Protein AF-A0A3D5FLV0-F1 (afdb_monomer_lite)

Secondary structure (DSSP, 8-state):
--HHHHHHHHHHTS-HHHHHHHHHHHHHHT--HHHHHHHHHHHH--HHHHHHHHHHHHHHHHHHHHTS---

Structure (mmCIF, N/CA/C/O backbone):
data_AF-A0A3D5FLV0-F1
#
_entry.id   AF-A0A3D5FLV0-F1
#
loop_
_atom_site.group_PDB
_atom_site.id
_atom_site.type_symbol
_atom_site.label_atom_id
_atom_site.label_alt_id
_atom_site.label_comp_id
_atom_site.label_asym_id
_atom_site.label_entity_id
_atom_site.label_seq_id
_atom_site.pdbx_PDB_ins_code
_atom_site.Cartn_x
_atom_site.Cartn_y
_atom_site.Cartn_z
_atom_site.occupancy
_atom_site.B_iso_or_equiv
_atom_site.auth_seq_id
_atom_site.auth_comp_id
_atom_site.auth_asym_id
_atom_site.auth_atom_id
_atom_site.pdbx_PDB_model_num
ATOM 1 N N . MET A 1 1 ? -16.760 -10.409 -9.777 1.00 62.00 1 MET A N 1
ATOM 2 C CA . MET A 1 1 ? -16.347 -9.648 -8.585 1.00 62.00 1 MET A CA 1
ATOM 3 C C . MET A 1 1 ? -15.764 -8.338 -9.071 1.00 62.00 1 MET A C 1
ATOM 5 O O . MET A 1 1 ? -14.942 -8.387 -9.983 1.00 62.00 1 MET A O 1
ATOM 9 N N . LYS A 1 2 ? -16.253 -7.194 -8.593 1.00 78.12 2 LYS A N 1
ATOM 10 C CA . LYS A 1 2 ? -15.719 -5.884 -8.983 1.00 78.12 2 LYS A CA 1
ATOM 11 C C . LYS A 1 2 ? -14.498 -5.556 -8.121 1.00 78.12 2 LYS A C 1
ATOM 13 O O . LYS A 1 2 ? -14.364 -6.073 -7.015 1.00 78.12 2 LYS A O 1
ATOM 18 N N . LEU A 1 3 ? -13.606 -4.704 -8.627 1.00 74.44 3 LEU A N 1
ATOM 19 C CA . LEU A 1 3 ? -12.417 -4.260 -7.886 1.00 74.44 3 LEU A CA 1
ATOM 20 C C . LEU A 1 3 ? -12.802 -3.559 -6.573 1.00 74.44 3 LEU A C 1
ATOM 22 O O . LEU A 1 3 ? -12.113 -3.688 -5.568 1.00 74.44 3 LEU A O 1
ATOM 26 N N . THR A 1 4 ? -13.944 -2.877 -6.579 1.00 76.25 4 THR A N 1
ATOM 27 C CA . THR A 1 4 ? -14.561 -2.240 -5.417 1.00 76.25 4 THR A CA 1
ATOM 28 C C . THR A 1 4 ? -14.978 -3.224 -4.325 1.00 76.25 4 THR A C 1
ATOM 30 O O . THR A 1 4 ? -14.794 -2.907 -3.154 1.00 76.25 4 THR A O 1
ATOM 33 N N . ASP A 1 5 ? -15.450 -4.423 -4.680 1.00 81.50 5 ASP A N 1
ATOM 34 C CA . ASP A 1 5 ? -15.817 -5.456 -3.698 1.00 81.50 5 ASP A CA 1
ATOM 35 C C . ASP A 1 5 ? -14.553 -5.978 -2.980 1.00 81.50 5 ASP A C 1
ATOM 37 O O . ASP A 1 5 ? -14.478 -6.008 -1.757 1.00 81.50 5 ASP A O 1
ATOM 41 N N . LEU A 1 6 ? -13.498 -6.274 -3.750 1.00 78.94 6 LEU A N 1
ATOM 42 C CA . LEU A 1 6 ? -12.177 -6.664 -3.230 1.00 78.94 6 LEU A CA 1
ATOM 43 C C . LEU A 1 6 ? -11.539 -5.589 -2.347 1.00 78.94 6 LEU A C 1
ATOM 45 O O . LEU A 1 6 ? -10.893 -5.892 -1.346 1.00 78.94 6 LEU A O 1
ATOM 49 N N . LEU A 1 7 ? -11.675 -4.326 -2.749 1.00 82.00 7 LEU A N 1
ATOM 50 C CA . LEU A 1 7 ? -11.154 -3.193 -2.000 1.00 82.00 7 LEU A CA 1
ATOM 51 C C . LEU A 1 7 ? -11.800 -3.099 -0.617 1.00 82.00 7 LEU A C 1
ATOM 53 O O . LEU A 1 7 ? -11.109 -2.821 0.365 1.00 82.00 7 LEU A O 1
ATOM 57 N N . GLN A 1 8 ? -13.112 -3.319 -0.550 1.00 83.94 8 GLN A N 1
ATOM 58 C CA . GLN A 1 8 ? -13.857 -3.283 0.697 1.00 83.94 8 GLN A CA 1
ATOM 59 C C . GLN A 1 8 ? -13.383 -4.384 1.653 1.00 83.94 8 GLN A C 1
ATOM 61 O O . GLN A 1 8 ? -13.026 -4.068 2.788 1.00 83.94 8 GLN A O 1
ATOM 66 N N . ASP A 1 9 ? -13.245 -5.622 1.171 1.00 84.88 9 ASP A N 1
ATOM 67 C CA . ASP A 1 9 ? -12.763 -6.752 1.979 1.00 84.88 9 ASP A CA 1
ATOM 68 C C . ASP A 1 9 ? -11.376 -6.489 2.590 1.00 84.88 9 ASP A C 1
ATOM 70 O O . ASP A 1 9 ? -11.113 -6.813 3.751 1.00 84.88 9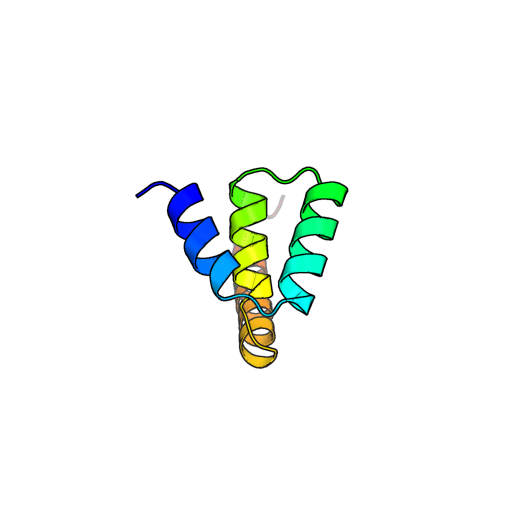 ASP A O 1
ATOM 74 N N . VAL A 1 10 ? -10.469 -5.881 1.815 1.00 84.62 10 VAL A N 1
ATOM 75 C CA . VAL A 1 10 ? -9.120 -5.538 2.292 1.00 84.62 10 VAL A CA 1
ATOM 76 C C . VAL A 1 10 ? -9.172 -4.385 3.295 1.00 84.62 10 VAL A C 1
ATOM 78 O O . VAL A 1 10 ? -8.461 -4.428 4.299 1.00 84.62 10 VAL A O 1
ATOM 81 N N . ARG A 1 11 ? -10.015 -3.368 3.064 1.00 83.06 11 ARG A N 1
ATOM 82 C CA . ARG A 1 11 ? -10.179 -2.232 3.989 1.00 83.06 11 ARG A CA 1
ATOM 83 C C . ARG A 1 11 ? -10.707 -2.665 5.349 1.00 83.06 11 ARG A C 1
ATOM 85 O O . ARG A 1 11 ? -10.208 -2.173 6.356 1.00 83.06 11 ARG A O 1
ATOM 92 N N . GLU A 1 12 ? -11.682 -3.567 5.384 1.00 86.38 12 GLU A N 1
ATOM 93 C CA . GLU A 1 12 ? -12.298 -4.046 6.629 1.00 86.38 12 GLU A CA 1
ATOM 94 C C . GLU A 1 12 ? -11.307 -4.805 7.526 1.00 86.38 12 GLU A C 1
ATOM 96 O O . GLU A 1 12 ? -11.471 -4.855 8.743 1.00 86.38 12 GLU A O 1
ATOM 101 N N . GLN A 1 13 ? -10.233 -5.340 6.941 1.00 85.88 13 GLN A N 1
ATOM 102 C CA . GLN A 1 13 ? -9.168 -6.042 7.661 1.00 85.88 13 GLN A CA 1
ATOM 103 C C . GLN A 1 13 ? -8.015 -5.122 8.092 1.00 85.88 13 GLN A C 1
ATOM 105 O O . GLN A 1 13 ? -7.091 -5.569 8.781 1.00 85.88 13 GLN A O 1
ATOM 110 N N . LEU A 1 14 ? -8.026 -3.842 7.700 1.00 87.06 14 LEU A N 1
A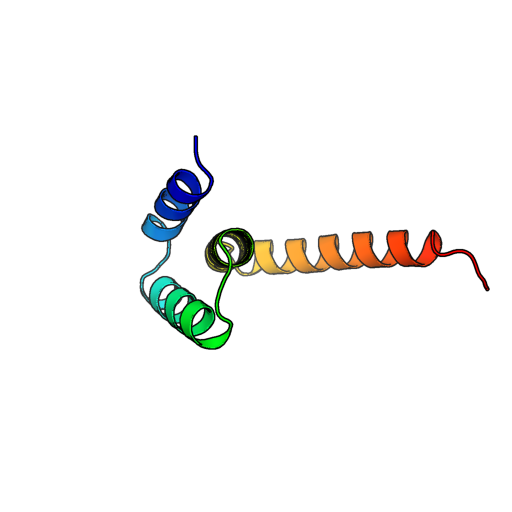TOM 111 C CA . LEU A 1 14 ? -6.974 -2.908 8.090 1.00 87.06 14 LEU A CA 1
ATOM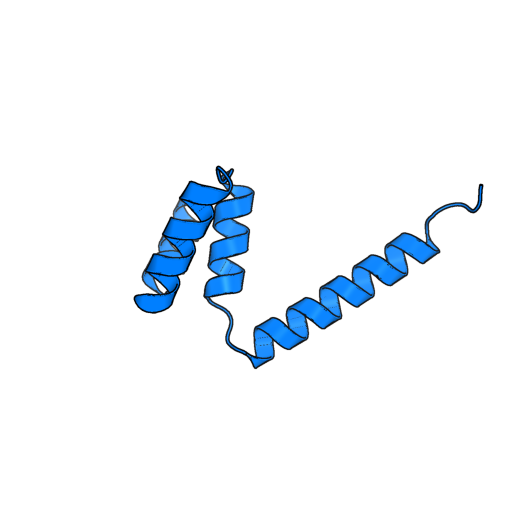 112 C C . LEU A 1 14 ? -7.100 -2.521 9.569 1.00 87.06 14 LEU A C 1
ATOM 114 O O . LEU A 1 14 ? -8.183 -2.175 10.038 1.00 87.06 14 LEU A O 1
ATOM 118 N N . PRO A 1 15 ? -5.977 -2.457 10.308 1.00 87.81 15 PRO A N 1
ATOM 119 C CA . PRO A 1 15 ? -5.959 -1.804 11.609 1.00 87.81 15 PRO A CA 1
ATOM 120 C C . PRO A 1 15 ? -6.431 -0.351 11.488 1.00 87.81 15 PRO A C 1
ATOM 122 O O . PRO A 1 15 ? -6.032 0.343 10.553 1.00 87.81 15 PRO A O 1
ATOM 125 N N . GLU A 1 16 ? -7.188 0.144 12.467 1.00 86.62 16 GLU A N 1
ATOM 126 C CA . GLU A 1 16 ? -7.804 1.482 12.447 1.00 86.62 16 GLU A CA 1
ATOM 127 C C . GLU A 1 16 ? -6.804 2.610 12.123 1.00 86.62 16 GLU A C 1
ATOM 129 O O . GLU A 1 16 ? -7.060 3.466 11.276 1.00 86.62 16 GLU A O 1
ATOM 134 N N . ALA A 1 17 ? -5.603 2.555 12.711 1.00 85.19 17 ALA A N 1
ATOM 135 C CA . ALA A 1 17 ? -4.526 3.506 12.428 1.00 85.19 17 ALA A CA 1
ATOM 136 C C . ALA A 1 17 ? -4.100 3.516 10.946 1.00 85.19 17 ALA A C 1
ATOM 138 O O . ALA A 1 17 ? -3.760 4.564 10.403 1.00 85.19 17 ALA A O 1
ATOM 139 N N . ARG A 1 18 ? -4.133 2.357 10.275 1.00 87.31 18 ARG A N 1
ATOM 140 C CA . ARG A 1 18 ? -3.834 2.239 8.841 1.00 87.31 18 ARG A CA 1
ATOM 141 C C . ARG A 1 18 ? -5.022 2.629 7.969 1.00 87.31 18 ARG A C 1
ATOM 143 O O . ARG A 1 18 ? -4.799 3.157 6.886 1.00 87.31 18 ARG A O 1
ATOM 150 N N . GLY A 1 19 ? -6.248 2.427 8.453 1.00 87.44 19 GLY A N 1
ATOM 151 C CA . GLY A 1 19 ? -7.466 2.936 7.821 1.00 87.44 19 GLY A CA 1
ATOM 152 C C . GLY A 1 19 ? -7.464 4.463 7.711 1.00 87.44 19 GLY A C 1
ATOM 153 O O . GLY A 1 19 ? -7.697 4.990 6.629 1.00 87.44 19 GLY A O 1
ATOM 154 N N . LYS A 1 20 ? -7.086 5.175 8.782 1.00 87.50 20 LYS A N 1
ATOM 155 C CA . LYS A 1 20 ? -6.929 6.642 8.743 1.00 87.50 20 LYS A CA 1
ATOM 156 C C . LYS A 1 20 ? -5.874 7.105 7.743 1.00 87.50 20 LYS A C 1
ATOM 158 O O . LYS A 1 20 ? -6.162 7.944 6.900 1.00 87.50 20 LYS A O 1
ATOM 163 N N . MET A 1 21 ? -4.678 6.515 7.787 1.00 87.19 21 MET A N 1
ATOM 164 C CA . MET A 1 21 ? -3.619 6.846 6.824 1.00 87.19 21 MET A CA 1
ATOM 165 C C . MET A 1 21 ? -4.054 6.588 5.376 1.00 87.19 21 MET A C 1
ATOM 167 O O . MET A 1 21 ? -3.689 7.334 4.474 1.00 87.19 21 MET A O 1
ATOM 171 N N . TYR A 1 22 ? -4.818 5.519 5.145 1.00 88.44 22 TYR A N 1
ATOM 172 C CA . TYR A 1 22 ? -5.373 5.198 3.837 1.00 88.44 22 TYR A CA 1
ATOM 173 C C . TYR A 1 22 ? -6.318 6.301 3.335 1.00 88.44 22 TYR A C 1
ATOM 175 O O . TYR A 1 22 ? -6.161 6.758 2.204 1.00 88.44 22 TYR A O 1
ATOM 183 N N . GLU A 1 23 ? -7.245 6.775 4.173 1.00 88.31 23 GLU A N 1
ATOM 184 C CA . GLU A 1 23 ? -8.174 7.852 3.804 1.00 88.31 23 GLU A CA 1
ATOM 185 C C . GLU A 1 23 ? -7.450 9.181 3.539 1.00 88.31 23 GLU A C 1
ATOM 187 O O . GLU A 1 23 ? -7.687 9.800 2.502 1.00 88.31 23 GLU A O 1
ATOM 192 N N . GLU A 1 24 ? -6.489 9.559 4.390 1.00 90.00 24 GLU A N 1
ATOM 193 C CA . GLU A 1 24 ? -5.671 10.771 4.214 1.00 90.00 24 GLU A CA 1
ATOM 194 C C . GLU A 1 24 ? -4.901 10.768 2.881 1.00 90.00 24 GLU A C 1
ATOM 196 O O . GLU A 1 24 ? -4.773 11.789 2.203 1.00 90.00 24 GLU A O 1
ATOM 201 N N . LEU A 1 25 ? -4.377 9.608 2.477 1.00 87.44 25 LEU A N 1
ATOM 202 C CA . LEU A 1 25 ? -3.643 9.463 1.221 1.00 87.44 25 LEU A CA 1
ATOM 203 C C . LEU A 1 25 ? -4.573 9.496 0.002 1.00 87.44 25 LEU A C 1
ATOM 205 O O . LEU A 1 25 ? -4.187 10.033 -1.036 1.00 87.44 25 LEU A O 1
ATOM 209 N N . ILE A 1 26 ? -5.794 8.971 0.109 1.00 89.31 26 ILE A N 1
ATOM 210 C CA . ILE A 1 26 ? -6.790 9.073 -0.969 1.00 89.31 26 ILE A CA 1
ATOM 211 C C . ILE A 1 26 ? -7.219 10.514 -1.179 1.00 89.31 26 ILE A C 1
ATOM 213 O O . ILE A 1 26 ? -7.260 10.967 -2.325 1.00 89.31 26 ILE A O 1
ATOM 217 N N . GLU A 1 27 ? -7.506 11.221 -0.089 1.00 88.75 27 GLU A N 1
ATOM 218 C CA . GLU A 1 27 ? -7.882 12.631 -0.123 1.00 88.75 27 GLU A CA 1
ATOM 219 C C . GLU A 1 27 ? -6.757 13.481 -0.728 1.00 88.75 27 GLU A C 1
ATOM 221 O O . GLU A 1 27 ? -7.003 14.328 -1.584 1.00 88.75 27 GLU A O 1
ATOM 226 N N . LYS A 1 28 ? -5.502 13.194 -0.359 1.00 86.12 28 LYS A N 1
ATOM 227 C CA . LYS A 1 28 ? -4.332 13.932 -0.845 1.00 86.12 28 LYS A CA 1
ATOM 228 C C . LYS A 1 28 ? -4.028 13.719 -2.328 1.00 86.12 28 LYS A C 1
ATOM 230 O O . LYS A 1 28 ? -3.631 14.668 -3.001 1.00 86.12 28 LYS A O 1
ATOM 235 N N . TYR A 1 29 ? -4.119 12.485 -2.821 1.00 83.25 29 TYR A N 1
ATOM 236 C CA . TYR A 1 29 ? -3.647 12.146 -4.169 1.00 83.25 29 TYR A CA 1
ATOM 237 C C . TYR A 1 29 ? -4.768 12.005 -5.202 1.00 83.25 29 TYR A C 1
ATOM 239 O O . TYR A 1 29 ? -4.459 11.813 -6.375 1.00 83.25 29 TYR A O 1
ATOM 247 N N . GLY A 1 30 ? -6.042 12.122 -4.803 1.00 72.69 30 GLY A N 1
ATOM 248 C CA . GLY A 1 30 ? -7.174 11.969 -5.719 1.00 72.69 30 GLY A CA 1
ATOM 249 C C . GLY A 1 30 ? -7.173 10.572 -6.339 1.00 72.69 30 GLY A C 1
ATOM 250 O O . GLY A 1 30 ? -6.890 10.395 -7.522 1.00 72.69 30 GLY A O 1
ATOM 251 N N . GLY A 1 31 ? -7.397 9.554 -5.508 1.00 72.19 31 GLY A N 1
ATOM 252 C CA . GLY A 1 31 ? -7.140 8.164 -5.882 1.00 72.19 31 GLY A CA 1
ATOM 253 C C . GLY A 1 31 ? -8.157 7.570 -6.859 1.00 72.19 31 GLY A C 1
ATOM 254 O O . GLY A 1 31 ? -9.314 7.366 -6.492 1.00 72.19 31 GLY A O 1
ATOM 255 N N . SER A 1 32 ? -7.705 7.185 -8.057 1.00 84.75 32 SER A N 1
ATOM 256 C CA . SER A 1 32 ? -8.427 6.241 -8.926 1.00 84.75 32 SER A CA 1
ATOM 257 C C . SER A 1 32 ? -8.644 4.890 -8.226 1.00 84.75 32 SER A C 1
ATOM 259 O O . SER A 1 32 ? -7.933 4.565 -7.274 1.00 84.75 32 SER A O 1
ATOM 261 N N . GLU A 1 33 ? -9.584 4.064 -8.701 1.00 82.62 33 GLU A N 1
ATOM 262 C CA . GLU A 1 33 ? -9.855 2.744 -8.095 1.00 82.62 33 GLU A CA 1
ATOM 263 C C . GLU A 1 33 ? -8.586 1.876 -7.989 1.00 82.62 33 GLU A C 1
ATOM 265 O O . GLU A 1 33 ? -8.351 1.234 -6.966 1.00 82.62 33 GLU A O 1
ATOM 270 N N . THR A 1 34 ? -7.710 1.923 -8.997 1.00 85.19 34 THR A N 1
ATOM 271 C CA . THR A 1 34 ? -6.422 1.211 -8.995 1.00 85.19 34 THR A CA 1
ATOM 272 C C . THR A 1 34 ? -5.465 1.731 -7.925 1.00 85.19 34 THR A C 1
ATOM 274 O O . THR A 1 34 ? -4.789 0.937 -7.266 1.00 85.19 34 THR A O 1
ATOM 277 N N . PHE A 1 35 ? -5.398 3.052 -7.726 1.00 87.62 35 PHE A N 1
ATOM 278 C CA . PHE A 1 35 ? -4.582 3.642 -6.664 1.00 87.62 35 PHE A CA 1
ATOM 279 C C . PHE A 1 35 ? -5.087 3.201 -5.292 1.00 87.62 35 PHE A C 1
ATOM 281 O O . PHE A 1 35 ? -4.303 2.734 -4.470 1.00 87.62 35 PHE A O 1
ATOM 288 N N . GLN A 1 36 ? -6.399 3.297 -5.074 1.00 87.88 36 GLN A N 1
ATOM 289 C CA . GLN A 1 36 ? -7.041 2.894 -3.826 1.00 87.88 36 GLN A CA 1
ATOM 290 C C . GLN A 1 36 ? -6.776 1.417 -3.521 1.00 87.88 36 GLN A C 1
ATOM 292 O O . GLN A 1 36 ? -6.323 1.078 -2.432 1.00 87.88 36 GLN A O 1
ATOM 297 N N . PHE A 1 37 ? -6.943 0.539 -4.509 1.00 85.50 37 PHE A N 1
ATOM 298 C CA . PHE A 1 37 ? -6.655 -0.884 -4.354 1.00 85.50 37 PHE A CA 1
ATOM 299 C C . PHE A 1 37 ? -5.187 -1.167 -4.034 1.00 85.50 37 PHE A C 1
ATOM 301 O O . PHE A 1 37 ? -4.883 -1.879 -3.077 1.00 85.50 37 PHE A O 1
ATOM 308 N N . THR A 1 38 ? -4.266 -0.545 -4.766 1.00 88.06 38 THR A N 1
ATOM 309 C CA . THR A 1 38 ? -2.826 -0.700 -4.518 1.00 88.06 38 THR A CA 1
ATOM 310 C C . THR A 1 38 ? -2.452 -0.214 -3.118 1.00 88.06 38 THR A C 1
ATOM 312 O O . THR A 1 38 ? -1.707 -0.879 -2.396 1.00 88.06 38 THR A O 1
ATOM 315 N N . LEU A 1 39 ? -3.011 0.920 -2.696 1.00 89.25 39 LEU A N 1
ATOM 316 C CA . LEU A 1 39 ? -2.773 1.486 -1.378 1.00 89.25 39 LEU A CA 1
ATOM 317 C C . LEU A 1 39 ? -3.319 0.588 -0.263 1.00 89.25 39 LEU A C 1
ATOM 319 O O . LEU A 1 39 ? -2.624 0.385 0.731 1.00 89.25 39 LEU A O 1
ATOM 323 N N . ALA A 1 40 ? -4.517 0.020 -0.428 1.00 87.88 40 ALA A N 1
ATOM 324 C CA . ALA A 1 40 ? -5.108 -0.907 0.535 1.00 87.88 40 ALA A CA 1
ATOM 325 C C . ALA A 1 40 ? -4.231 -2.154 0.724 1.00 87.88 40 ALA A C 1
ATOM 327 O O . ALA A 1 40 ? -3.949 -2.543 1.858 1.00 87.88 40 ALA A O 1
ATOM 328 N N . LEU A 1 41 ? -3.716 -2.728 -0.370 1.00 87.69 41 LEU A N 1
ATOM 329 C CA . LEU A 1 41 ? -2.795 -3.866 -0.316 1.00 87.69 41 LEU A CA 1
ATOM 330 C C . LEU A 1 41 ? -1.501 -3.516 0.435 1.00 87.69 41 LEU A C 1
ATOM 332 O O . LEU A 1 41 ? -1.096 -4.231 1.352 1.00 87.69 41 LEU A O 1
ATOM 336 N N . VAL A 1 42 ? -0.877 -2.381 0.107 1.00 88.94 42 VAL A N 1
ATOM 337 C CA . VAL A 1 42 ? 0.361 -1.928 0.768 1.00 88.94 42 VAL A CA 1
ATOM 338 C C . VAL A 1 42 ? 0.129 -1.613 2.250 1.00 88.94 42 VAL A C 1
ATOM 340 O O . VAL A 1 42 ? 0.983 -1.915 3.094 1.00 88.94 42 VAL A O 1
ATOM 343 N N . ALA A 1 43 ? -1.024 -1.026 2.583 1.00 88.12 43 ALA A N 1
ATOM 344 C CA . ALA A 1 43 ? -1.439 -0.757 3.952 1.00 88.12 43 ALA A CA 1
ATOM 345 C C . ALA A 1 43 ? -1.719 -2.052 4.729 1.00 88.12 43 ALA A C 1
ATOM 347 O O . ALA A 1 43 ? -1.439 -2.099 5.926 1.00 88.12 43 ALA A O 1
ATOM 348 N N . GLY A 1 44 ? -2.197 -3.115 4.080 1.00 87.25 44 GLY A N 1
ATOM 349 C CA . GLY A 1 44 ? -2.408 -4.429 4.695 1.00 87.25 44 GLY A CA 1
ATOM 350 C C . GLY A 1 44 ? -1.103 -5.125 5.074 1.00 87.25 44 GLY A C 1
ATOM 351 O O . GLY A 1 44 ? -1.010 -5.758 6.126 1.00 87.25 44 GLY A O 1
ATOM 352 N N . CYS A 1 45 ? -0.046 -4.920 4.291 1.00 90.56 45 CYS A N 1
ATOM 353 C CA . CYS A 1 45 ? 1.227 -5.596 4.502 1.00 90.56 45 CYS A CA 1
ATOM 354 C C . CYS A 1 45 ? 1.882 -5.281 5.856 1.00 90.56 45 CYS A C 1
ATOM 356 O O . CYS A 1 45 ? 1.858 -4.156 6.362 1.00 90.56 45 CYS A O 1
ATOM 358 N N . ASN A 1 46 ? 2.566 -6.254 6.444 1.00 89.69 46 ASN A N 1
ATOM 359 C CA . ASN A 1 46 ? 3.471 -6.039 7.569 1.00 89.69 46 ASN A CA 1
ATOM 360 C C . ASN A 1 46 ? 4.857 -5.537 7.100 1.00 89.69 46 ASN A C 1
ATOM 362 O O . ASN A 1 46 ? 5.130 -5.361 5.911 1.00 89.69 46 ASN A O 1
ATOM 366 N N . GLY A 1 47 ? 5.762 -5.261 8.046 1.00 89.69 47 GLY A N 1
ATOM 367 C CA . GLY A 1 47 ? 7.088 -4.718 7.725 1.00 89.69 47 GLY A CA 1
ATOM 368 C C . GLY A 1 47 ? 7.951 -5.633 6.844 1.00 89.69 47 GLY A C 1
ATOM 369 O O . GLY A 1 47 ? 8.717 -5.127 6.023 1.00 89.69 47 GLY A O 1
ATOM 370 N N . ARG A 1 48 ? 7.807 -6.960 6.982 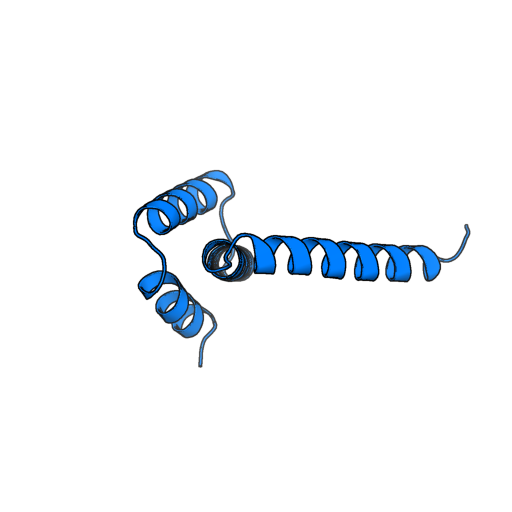1.00 92.94 48 ARG A N 1
ATOM 371 C CA . ARG A 1 48 ? 8.537 -7.954 6.178 1.00 92.94 48 ARG A CA 1
ATOM 372 C C . ARG A 1 48 ? 7.990 -8.012 4.756 1.00 92.94 48 ARG A C 1
ATOM 374 O O . ARG A 1 48 ? 8.767 -7.909 3.813 1.00 92.94 48 ARG A O 1
ATOM 381 N N . GLU A 1 49 ? 6.673 -8.069 4.604 1.00 93.38 49 GLU A N 1
ATOM 382 C CA . GLU A 1 49 ? 6.002 -8.042 3.296 1.00 93.38 49 GLU A CA 1
ATOM 383 C C . GLU A 1 49 ? 6.314 -6.759 2.526 1.00 93.38 49 GLU A C 1
ATOM 385 O O . GLU A 1 49 ? 6.705 -6.821 1.366 1.00 93.38 49 GLU A O 1
ATOM 390 N N . ARG A 1 50 ? 6.287 -5.593 3.186 1.00 92.00 50 ARG A N 1
ATOM 391 C CA . ARG A 1 50 ? 6.697 -4.331 2.545 1.00 92.00 50 ARG A CA 1
ATOM 392 C C . ARG A 1 50 ? 8.156 -4.342 2.087 1.00 92.00 50 ARG A C 1
ATOM 394 O O . ARG A 1 50 ? 8.489 -3.688 1.103 1.00 92.00 50 ARG A O 1
ATOM 401 N N . ARG A 1 51 ? 9.043 -5.041 2.804 1.00 94.00 51 ARG A N 1
ATOM 402 C CA . ARG A 1 51 ? 10.445 -5.196 2.388 1.00 94.00 51 ARG A CA 1
ATOM 403 C C . ARG A 1 51 ? 10.552 -6.074 1.143 1.00 94.00 51 ARG A C 1
ATOM 405 O O . ARG A 1 51 ? 11.287 -5.700 0.239 1.00 94.00 51 ARG A O 1
ATOM 412 N N . LEU A 1 52 ? 9.804 -7.174 1.087 1.00 95.56 52 LEU A N 1
ATOM 413 C CA . LEU A 1 52 ? 9.747 -8.045 -0.089 1.00 95.56 52 LEU A CA 1
ATOM 414 C C . LEU A 1 52 ? 9.167 -7.319 -1.305 1.00 95.56 52 LEU A C 1
ATOM 416 O O . LEU A 1 52 ? 9.771 -7.372 -2.366 1.00 95.56 52 LEU A O 1
ATOM 420 N N . ILE A 1 53 ? 8.074 -6.568 -1.139 1.00 93.56 53 ILE A N 1
ATOM 421 C CA . ILE A 1 53 ? 7.479 -5.762 -2.217 1.00 93.56 53 ILE A CA 1
ATOM 422 C C . ILE A 1 53 ? 8.513 -4.802 -2.811 1.00 93.56 53 ILE A C 1
ATOM 424 O O . ILE A 1 53 ? 8.668 -4.755 -4.024 1.00 93.56 53 ILE A O 1
ATOM 428 N N . ARG A 1 54 ? 9.281 -4.089 -1.973 1.00 94.00 54 ARG A N 1
ATOM 429 C CA . ARG A 1 54 ? 10.353 -3.205 -2.463 1.00 94.00 54 ARG A CA 1
ATOM 430 C C . ARG A 1 54 ? 11.430 -3.951 -3.250 1.00 94.00 54 ARG A C 1
ATOM 432 O O . ARG A 1 54 ? 11.915 -3.418 -4.236 1.00 94.00 54 ARG A O 1
ATOM 439 N N . MET A 1 55 ? 11.808 -5.155 -2.817 1.00 95.81 55 MET A N 1
ATOM 440 C CA . MET A 1 55 ? 12.787 -5.974 -3.541 1.00 95.81 55 MET A CA 1
ATOM 441 C C . MET A 1 55 ? 12.245 -6.444 -4.894 1.00 95.81 55 MET A C 1
ATOM 443 O O . MET A 1 55 ? 12.972 -6.404 -5.876 1.00 95.81 55 MET A O 1
ATOM 447 N N . LEU A 1 56 ? 10.976 -6.857 -4.948 1.00 95.19 56 LEU A N 1
ATOM 448 C CA . LEU A 1 56 ? 10.333 -7.292 -6.188 1.00 95.19 56 LEU A CA 1
ATOM 449 C C . LEU A 1 56 ? 10.168 -6.139 -7.181 1.00 95.19 56 LEU A C 1
ATOM 451 O O . LEU A 1 56 ? 10.447 -6.330 -8.356 1.00 95.19 56 LEU A O 1
ATOM 455 N N . ILE A 1 57 ? 9.768 -4.952 -6.711 1.00 94.50 57 ILE A N 1
ATOM 456 C CA . ILE A 1 57 ? 9.699 -3.746 -7.552 1.00 94.50 57 ILE A CA 1
ATOM 457 C C . ILE A 1 57 ? 11.082 -3.431 -8.127 1.00 94.50 57 ILE A C 1
ATOM 459 O O . ILE A 1 57 ? 11.215 -3.303 -9.335 1.00 94.50 57 ILE A O 1
ATOM 463 N N . ALA A 1 58 ? 12.121 -3.412 -7.286 1.00 94.38 58 ALA A N 1
ATOM 464 C CA . ALA A 1 58 ? 13.480 -3.136 -7.745 1.00 94.38 58 ALA A CA 1
ATOM 465 C C . ALA A 1 58 ? 13.973 -4.142 -8.802 1.00 94.38 58 ALA A C 1
ATOM 467 O O . ALA A 1 58 ? 14.639 -3.753 -9.754 1.00 94.38 58 ALA A O 1
ATOM 468 N N . GLU A 1 59 ? 13.643 -5.428 -8.659 1.00 95.06 59 GLU A N 1
ATOM 469 C CA . GLU A 1 59 ? 13.984 -6.453 -9.656 1.00 95.06 59 GLU A CA 1
ATOM 470 C C . GLU A 1 59 ? 13.247 -6.240 -10.987 1.00 95.06 59 GLU A C 1
ATOM 472 O O . GLU A 1 59 ? 13.829 -6.446 -12.051 1.00 95.06 59 GLU A O 1
ATOM 477 N N . VAL A 1 60 ? 11.976 -5.828 -10.944 1.00 94.38 60 VAL A N 1
ATOM 478 C CA . VAL A 1 60 ? 11.212 -5.480 -12.152 1.00 94.38 60 VAL A CA 1
ATOM 479 C C . VAL A 1 60 ? 11.848 -4.278 -12.846 1.00 94.38 60 VAL A C 1
ATOM 481 O O . VAL A 1 60 ? 12.163 -4.379 -14.030 1.00 94.38 60 VAL A O 1
ATOM 484 N N . ASP A 1 61 ? 12.125 -3.202 -12.105 1.00 92.56 61 ASP A N 1
ATOM 485 C CA . ASP A 1 61 ? 12.733 -1.978 -12.640 1.00 92.56 61 ASP A CA 1
ATOM 486 C C . ASP A 1 61 ? 14.087 -2.265 -13.315 1.00 92.56 61 ASP A C 1
ATOM 488 O O . ASP A 1 61 ? 14.368 -1.766 -14.406 1.00 92.56 61 ASP A O 1
ATOM 492 N N . LEU A 1 62 ? 14.918 -3.120 -12.702 1.00 92.56 62 LEU A N 1
ATOM 493 C CA . LEU A 1 62 ? 16.197 -3.551 -13.278 1.00 92.56 62 LEU A CA 1
ATOM 494 C C . LEU A 1 62 ? 15.998 -4.244 -14.632 1.00 92.56 62 LEU A C 1
ATOM 496 O O . LEU A 1 62 ? 16.634 -3.871 -15.618 1.00 92.56 62 LEU A O 1
ATOM 500 N N . ARG A 1 63 ? 15.070 -5.201 -14.716 1.00 91.81 63 ARG A N 1
ATOM 501 C CA . ARG A 1 63 ? 14.796 -5.935 -15.964 1.00 91.81 63 ARG A CA 1
ATOM 502 C C . ARG A 1 63 ? 14.176 -5.065 -17.053 1.00 91.81 63 ARG A C 1
ATOM 504 O O . ARG A 1 63 ? 14.401 -5.321 -18.234 1.00 91.81 63 ARG A O 1
ATOM 511 N N . GLU A 1 64 ? 13.388 -4.061 -16.684 1.00 89.06 64 GLU A N 1
ATOM 512 C CA . GLU A 1 64 ? 12.846 -3.085 -17.633 1.00 89.06 64 GLU A CA 1
ATOM 513 C C . GLU A 1 64 ? 13.944 -2.158 -18.174 1.00 89.06 64 GLU A C 1
ATOM 515 O O . GLU A 1 64 ? 13.970 -1.858 -19.372 1.00 89.06 64 GLU A O 1
ATOM 520 N N . SER A 1 65 ? 14.898 -1.768 -17.324 1.00 80.00 65 SER A N 1
ATOM 521 C CA . SER A 1 65 ? 16.053 -0.971 -17.745 1.00 80.00 65 SER A CA 1
ATOM 522 C C . SER A 1 65 ? 17.003 -1.737 -18.675 1.00 80.00 65 SER A C 1
ATOM 524 O O . SER A 1 65 ? 17.466 -1.165 -19.659 1.00 80.00 65 SER A O 1
ATOM 526 N N . ASP A 1 66 ? 17.199 -3.041 -18.453 1.00 73.44 66 ASP A N 1
ATOM 527 C CA . ASP A 1 66 ? 18.009 -3.908 -19.325 1.00 73.44 66 ASP A CA 1
ATOM 528 C C . ASP A 1 66 ? 17.362 -4.154 -20.703 1.00 73.44 66 ASP A C 1
ATOM 530 O O . ASP A 1 66 ? 18.056 -4.401 -21.688 1.00 73.44 66 ASP A O 1
ATOM 534 N N . ASN A 1 67 ? 16.032 -4.063 -20.793 1.00 59.88 67 ASN A N 1
ATOM 535 C CA . ASN A 1 67 ? 15.273 -4.210 -22.041 1.00 59.88 67 ASN A CA 1
ATOM 536 C C . ASN A 1 67 ? 15.031 -2.882 -22.778 1.00 59.88 67 ASN A C 1
ATOM 538 O O . ASN A 1 67 ? 14.374 -2.869 -23.824 1.00 59.88 67 ASN A O 1
ATOM 542 N N . SER A 1 68 ? 15.541 -1.763 -22.261 1.00 56.62 68 SER A N 1
ATOM 543 C CA . SER A 1 68 ? 15.459 -0.477 -22.949 1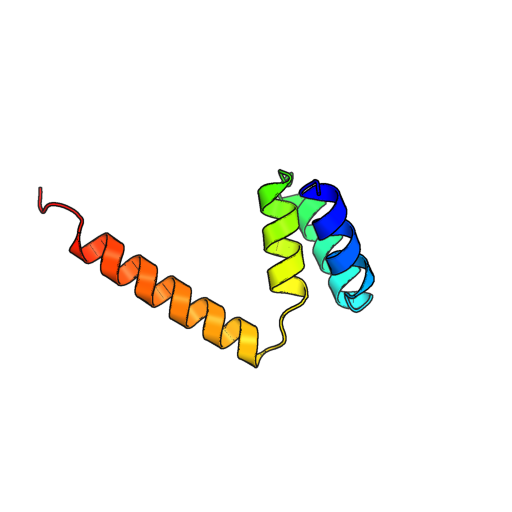.00 56.62 68 SER A CA 1
ATOM 544 C C . SER A 1 68 ? 16.514 -0.432 -24.063 1.00 56.62 68 SER A C 1
ATOM 546 O O . SER A 1 68 ? 17.704 -0.572 -23.769 1.00 56.62 68 SER A O 1
ATOM 548 N N . PRO A 1 69 ? 16.135 -0.258 -25.347 1.00 54.47 69 PRO A N 1
ATOM 549 C CA . PRO A 1 69 ? 17.111 -0.197 -26.424 1.00 54.47 69 PRO A CA 1
ATOM 550 C C . PRO A 1 69 ? 18.005 1.019 -26.193 1.00 54.47 69 PRO A C 1
ATOM 552 O O . PRO A 1 69 ? 17.519 2.139 -26.032 1.00 54.47 69 PRO A O 1
ATOM 555 N N . THR A 1 70 ? 19.314 0.785 -26.144 1.00 58.28 70 THR A N 1
ATOM 556 C CA . THR A 1 70 ? 20.320 1.845 -26.104 1.00 58.28 70 THR A CA 1
ATOM 557 C C . THR A 1 70 ? 20.113 2.725 -27.338 1.00 58.28 70 THR A C 1
ATOM 559 O O . THR A 1 70 ? 20.251 2.235 -28.460 1.00 58.28 70 THR A O 1
ATOM 562 N N . ILE A 1 71 ? 19.699 3.980 -27.132 1.00 54.62 71 ILE A N 1
ATOM 563 C CA . ILE A 1 71 ? 19.652 5.008 -28.184 1.00 54.62 71 ILE A CA 1
ATOM 564 C C . ILE A 1 71 ? 21.077 5.492 -28.442 1.00 54.62 71 ILE A C 1
ATOM 566 O O . ILE A 1 71 ? 21.776 5.772 -27.441 1.00 54.62 71 ILE A O 1
#

Radius of gyration: 15.19 Å; chains: 1; bounding box: 37×24×41 Å

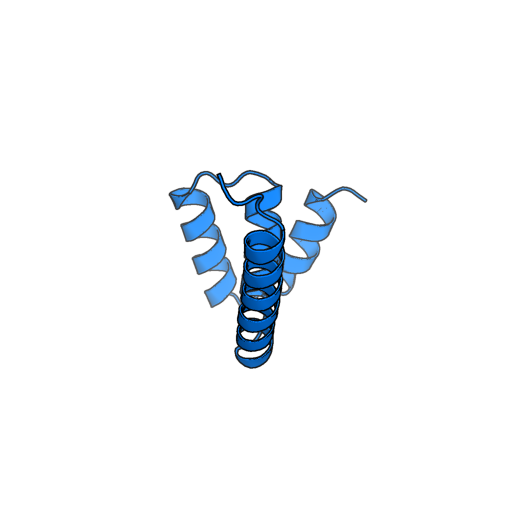Sequence (71 aa):
MKLTDLLQDVREQLPEARGKMYEELIEKYGGSETFQFTLALVAGCNGRERRLIRMLIAEVDLRESDNSPTI

pLDDT: mean 84.7, std 9.85, range [54.47, 95.81]

Foldseek 3Di:
DDLVVVLVVLLVQADPVLNVVLVVVCVVPVDDSVRSSVSSVCRSDDPVVVVVVVVVVVVVVVVVVVPDPDD